Protein AF-A0A803TG29-F1 (afdb_monomer)

Organism: Anolis carolinensis (NCBI:txid28377)

pLDDT: mean 70.06, std 16.22, range [43.47, 90.25]

InterPro domains:
  IPR001239 Proteinase inhibitor I1, Kazal-type, metazoa [PR00290] (35-45)
  IPR001239 Proteinase inhibitor I1, Kazal-type, metazoa [PR00290] (46-57)
  IPR002350 Kazal domain [PF00050] (27-62)
  IPR002350 Kazal domain [PS00282] (35-57)
  IPR002350 Kazal domain [PS51465] (21-69)
  IPR002350 Kazal domain [SM00280] (26-62)
  IPR036058 Kazal domain superfamily [SSF100895] (22-63)
  IPR051597 Bifunctional protease inhibitor [PTHR47729] (8-62)

Radius of gyration: 15.21 Å; Cα contacts (8 Å, |Δi|>4): 51; chains: 1; bounding box: 30×25×48 Å

Sequence (69 aa):
GIDCGCVTTASLRELLAIMDFILQPACEHYHPPACPRNLDPICGTDGVTYANECLLCNENRQVSVYLYI

Nearest PDB structures (foldseek):
  6kbr-assembly1_C  TM=9.507E-01  e=7.931E-03  Homo sapiens
  1r0r-assembly1_I  TM=8.112E-01  e=1.172E-02  Meleagris gallopavo
  2sge-assembly1_I  TM=8.105E-01  e=1.733E-02  Meleagris gallopavo
  1ppf-assembly1_I  TM=8.132E-01  e=3.501E-02  Meleagris gallopavo

Solvent-accessible surface area (backbone atoms only — not comparable to full-atom values): 4765 Å² total; per-residue (Å²): 125,80,68,53,78,79,89,84,71,98,66,82,64,75,77,54,55,78,73,73,77,70,75,69,76,70,46,88,78,50,62,80,96,61,62,82,88,64,82,53,74,41,70,44,96,86,41,46,68,26,56,21,63,52,54,46,37,53,66,73,51,74,68,76,78,78,70,82,125

Mean predicted aligned error: 12.28 Å

Secondary structure (DSSP, 8-state):
----------SSTTTSTTTSS-----GGG--TT--------EE-TTSPEESSHHHHHHHH---------

Structure (mmCIF, N/CA/C/O backbone):
data_AF-A0A803TG29-F1
#
_entry.id   AF-A0A803TG29-F1
#
loop_
_atom_site.group_PDB
_atom_site.id
_atom_site.type_symbol
_atom_site.label_atom_id
_atom_site.label_alt_id
_atom_site.label_comp_id
_atom_site.label_asym_id
_atom_site.label_entity_id
_atom_site.label_seq_id
_atom_site.pdbx_PDB_ins_code
_atom_site.Cartn_x
_atom_site.Cartn_y
_atom_site.Cartn_z
_atom_site.occupancy
_atom_site.B_iso_or_equiv
_atom_site.auth_seq_id
_atom_site.auth_comp_id
_atom_site.auth_asym_id
_atom_site.auth_atom_id
_atom_site.pdbx_PDB_model_num
ATOM 1 N N . GLY A 1 1 ? -15.980 2.524 0.157 1.00 45.38 1 GLY A N 1
ATOM 2 C CA . GLY A 1 1 ? -14.769 1.945 -0.445 1.00 45.38 1 GLY A CA 1
ATOM 3 C C . GLY A 1 1 ? -14.466 0.693 0.338 1.00 45.38 1 GLY A C 1
ATOM 4 O O . GLY A 1 1 ? -15.349 0.233 1.052 1.00 45.38 1 GLY A O 1
ATOM 5 N N . ILE A 1 2 ? -13.270 0.119 0.222 1.00 43.47 2 ILE A N 1
ATOM 6 C CA . ILE A 1 2 ? -12.773 -0.717 1.321 1.00 43.47 2 ILE A CA 1
ATOM 7 C C . ILE A 1 2 ? -12.163 0.279 2.297 1.00 43.47 2 ILE A C 1
ATOM 9 O O . ILE A 1 2 ? -11.088 0.820 2.053 1.00 43.47 2 ILE A O 1
ATOM 13 N N . ASP A 1 3 ? -12.949 0.635 3.302 1.00 49.41 3 ASP A N 1
ATOM 14 C CA . ASP A 1 3 ? -12.612 1.686 4.246 1.00 49.41 3 ASP A CA 1
ATOM 15 C C . ASP A 1 3 ? -11.670 1.071 5.289 1.00 49.41 3 ASP A C 1
ATOM 17 O O . ASP A 1 3 ? -12.033 0.115 5.978 1.00 49.41 3 ASP A O 1
ATOM 21 N N . CYS A 1 4 ? -10.444 1.583 5.380 1.00 57.19 4 CYS A N 1
ATOM 22 C CA . CYS A 1 4 ? -9.520 1.258 6.460 1.00 57.19 4 CYS A CA 1
ATOM 23 C C . CYS A 1 4 ? -10.189 1.568 7.808 1.00 57.19 4 CYS A C 1
ATOM 25 O O . CYS A 1 4 ? -10.420 2.726 8.149 1.00 57.19 4 CYS A O 1
ATOM 27 N N . GLY A 1 5 ? -10.575 0.531 8.552 1.00 53.72 5 GLY A N 1
ATOM 28 C CA . GLY A 1 5 ? -11.351 0.690 9.778 1.00 53.72 5 GLY A CA 1
ATOM 29 C C . GLY A 1 5 ? -10.585 1.453 10.863 1.00 53.72 5 GLY A C 1
ATOM 30 O O . GLY A 1 5 ? -9.493 1.057 11.265 1.00 53.72 5 GLY A O 1
ATOM 31 N N . CYS A 1 6 ? -11.184 2.523 11.388 1.00 51.84 6 CYS A N 1
ATOM 32 C CA . CYS A 1 6 ? -10.680 3.242 12.554 1.00 51.84 6 CYS A CA 1
ATOM 33 C C . CYS A 1 6 ? -10.866 2.365 13.801 1.00 51.84 6 CYS A C 1
ATOM 35 O O . CYS A 1 6 ? -11.992 2.061 14.194 1.00 51.84 6 CYS A O 1
ATOM 37 N N . VAL A 1 7 ? -9.790 1.975 14.476 1.00 56.94 7 VAL A N 1
ATOM 38 C CA . VAL A 1 7 ? -9.897 1.218 15.731 1.00 56.94 7 VAL A CA 1
ATOM 39 C C . VAL A 1 7 ? -10.334 2.198 16.841 1.00 56.94 7 VAL A C 1
ATOM 41 O O . VAL A 1 7 ? -9.512 2.927 17.384 1.00 56.94 7 VAL A O 1
ATOM 44 N 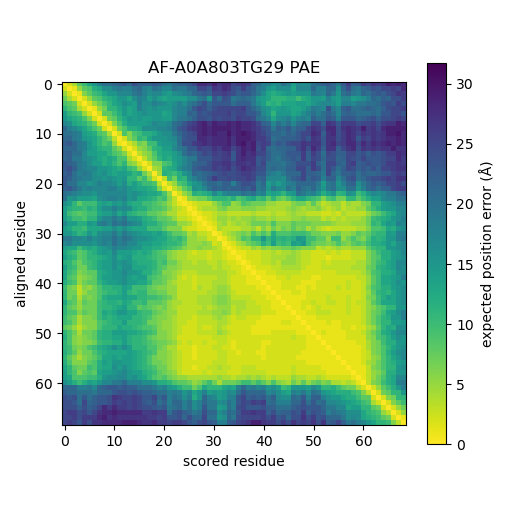N . THR A 1 8 ? -11.623 2.249 17.217 1.00 54.50 8 THR A N 1
ATOM 45 C CA . THR A 1 8 ? -12.222 3.229 18.171 1.00 54.50 8 THR A CA 1
ATOM 46 C C . THR A 1 8 ? -12.675 2.613 19.513 1.00 54.50 8 THR A C 1
ATOM 48 O O . THR A 1 8 ? -13.803 2.161 19.593 1.00 54.50 8 THR A O 1
ATOM 51 N N . THR A 1 9 ? -11.848 2.576 20.570 1.00 51.41 9 THR A N 1
ATOM 52 C CA . THR A 1 9 ? -12.161 2.078 21.949 1.00 51.41 9 THR A CA 1
ATOM 53 C C . THR A 1 9 ? -10.927 2.089 22.888 1.00 51.41 9 THR A C 1
ATOM 55 O O . THR A 1 9 ? -10.395 1.034 23.197 1.00 51.41 9 THR A O 1
ATOM 58 N N . ALA A 1 10 ? -10.442 3.238 23.374 1.00 62.94 10 ALA A N 1
ATOM 59 C CA . ALA A 1 10 ? -9.397 3.325 24.422 1.00 62.94 10 ALA A CA 1
ATOM 60 C C . ALA A 1 10 ? -9.600 2.315 25.597 1.00 62.94 10 ALA A C 1
ATOM 62 O O . ALA A 1 10 ? -10.427 2.562 26.465 1.00 62.94 10 ALA A O 1
ATOM 63 N N . SER A 1 11 ? -8.898 1.166 25.598 1.00 54.00 11 SER A N 1
ATOM 64 C CA . SER A 1 11 ? -8.799 0.141 26.665 1.00 54.00 11 SER A CA 1
ATOM 65 C C . SER A 1 11 ? -7.933 -1.028 26.143 1.00 54.00 11 SER A C 1
ATOM 67 O O . SER A 1 11 ? -8.146 -1.446 25.009 1.00 54.00 11 SER A O 1
ATOM 69 N N . LEU A 1 12 ? -6.927 -1.511 26.900 1.00 52.62 12 LEU A N 1
ATOM 70 C CA . LEU A 1 12 ? -5.857 -2.463 26.468 1.00 52.62 12 LEU A CA 1
ATOM 71 C C . LEU A 1 12 ? -4.909 -1.952 25.353 1.00 52.62 12 LEU A C 1
ATOM 73 O O . LEU A 1 12 ? -4.160 -2.714 24.745 1.00 52.62 12 LEU A O 1
ATOM 77 N N . ARG A 1 13 ? -4.924 -0.643 25.092 1.00 52.22 13 ARG A N 1
ATOM 78 C CA . ARG A 1 13 ? -4.436 -0.032 23.845 1.00 52.22 13 ARG A CA 1
ATOM 79 C C . ARG A 1 13 ? -3.020 0.532 23.810 1.00 52.22 13 ARG A C 1
ATOM 81 O O . ARG A 1 13 ? -2.600 0.942 22.738 1.00 52.22 13 ARG A O 1
ATOM 88 N N . GLU A 1 14 ? -2.264 0.512 24.904 1.00 51.59 14 GLU A N 1
ATOM 89 C CA . GLU A 1 14 ? -0.857 0.966 24.883 1.00 51.59 14 GLU A CA 1
ATOM 90 C C . GLU A 1 14 ? 0.160 -0.189 24.918 1.00 51.59 14 GLU A C 1
ATOM 92 O O . GLU A 1 14 ? 1.277 -0.035 24.440 1.00 51.59 14 GLU A O 1
ATOM 97 N N . LEU A 1 15 ? -0.222 -1.382 25.392 1.00 49.34 15 LEU A N 1
ATOM 98 C CA . LEU A 1 15 ? 0.683 -2.541 25.505 1.00 49.34 15 LEU A CA 1
ATOM 99 C C . LEU A 1 15 ? 0.704 -3.456 24.263 1.00 49.34 15 LEU A C 1
ATOM 101 O O . LEU A 1 15 ? 1.693 -4.142 24.039 1.00 49.34 15 LEU A O 1
ATOM 105 N N . LEU A 1 16 ? -0.343 -3.442 23.427 1.00 47.94 16 LEU A N 1
ATOM 106 C CA . LEU A 1 16 ? -0.380 -4.138 22.123 1.00 47.94 16 LEU A CA 1
ATOM 107 C C . LEU A 1 16 ? 0.093 -3.261 20.953 1.00 47.94 16 LEU A C 1
ATOM 109 O O . LEU A 1 16 ? 0.354 -3.768 19.865 1.00 47.94 16 LEU A O 1
ATOM 113 N N . ALA A 1 17 ? 0.285 -1.957 21.185 1.00 51.38 17 ALA A N 1
ATOM 114 C CA . ALA A 1 17 ? 0.944 -1.058 20.234 1.00 51.38 17 ALA A CA 1
ATOM 115 C C . ALA A 1 17 ? 2.395 -1.491 19.919 1.00 51.38 17 ALA A C 1
ATOM 117 O O . ALA A 1 17 ? 2.986 -1.020 18.952 1.00 51.38 17 ALA A O 1
ATOM 118 N N . ILE A 1 18 ? 2.948 -2.420 20.707 1.00 56.94 18 ILE A N 1
ATOM 119 C CA . ILE A 1 18 ? 4.278 -3.011 20.546 1.00 56.94 18 ILE A CA 1
ATOM 120 C C . ILE A 1 18 ? 4.267 -4.243 19.604 1.00 56.94 18 ILE A C 1
ATOM 122 O O . ILE A 1 18 ? 5.339 -4.753 19.298 1.00 56.94 18 ILE A O 1
ATOM 126 N N . MET A 1 19 ? 3.105 -4.726 19.118 1.00 52.78 19 MET A N 1
ATOM 127 C CA . MET A 1 19 ? 3.037 -5.915 18.235 1.00 52.78 19 MET A CA 1
ATOM 128 C C . MET A 1 19 ? 2.502 -5.696 16.806 1.00 52.78 19 MET A C 1
ATOM 130 O O . MET A 1 19 ? 2.886 -6.489 15.959 1.00 52.78 19 MET A O 1
ATOM 134 N N . ASP A 1 20 ? 1.719 -4.650 16.485 1.00 51.31 20 ASP A N 1
ATOM 135 C CA . ASP A 1 20 ? 1.080 -4.550 15.143 1.00 51.31 20 ASP A CA 1
ATOM 136 C C . ASP A 1 20 ? 1.168 -3.183 14.417 1.00 51.31 20 ASP A C 1
ATOM 138 O O . ASP A 1 20 ? 0.794 -3.092 13.252 1.00 51.31 20 ASP A O 1
ATOM 142 N N . PHE A 1 21 ? 1.708 -2.113 15.022 1.00 46.62 21 PHE A N 1
ATOM 143 C CA . PHE A 1 21 ? 2.025 -0.855 14.296 1.00 46.62 21 PHE A CA 1
ATOM 144 C C . PHE A 1 21 ? 3.499 -0.782 13.830 1.00 46.62 21 PHE A C 1
ATOM 146 O O . PHE A 1 21 ? 3.896 0.147 13.133 1.00 46.62 21 PHE A O 1
ATOM 153 N N . ILE A 1 22 ? 4.331 -1.755 14.225 1.00 49.47 22 ILE A N 1
ATOM 154 C CA . ILE A 1 22 ? 5.802 -1.728 14.085 1.00 49.47 22 ILE A CA 1
ATOM 155 C C . ILE A 1 22 ? 6.319 -2.652 12.970 1.00 49.47 22 ILE A C 1
ATOM 157 O O . ILE A 1 22 ? 7.528 -2.750 12.782 1.00 49.47 22 ILE A O 1
ATOM 161 N N . LEU A 1 23 ? 5.467 -3.297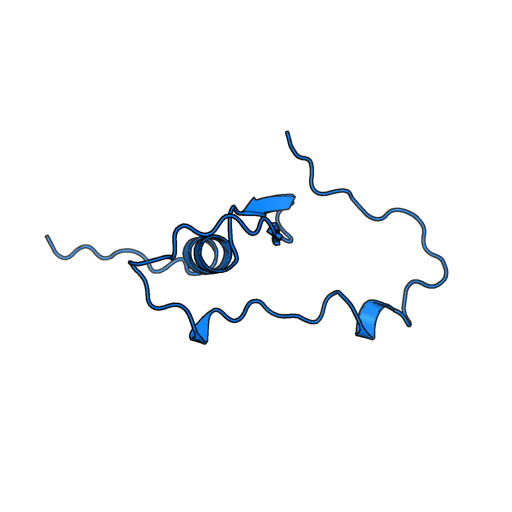 12.164 1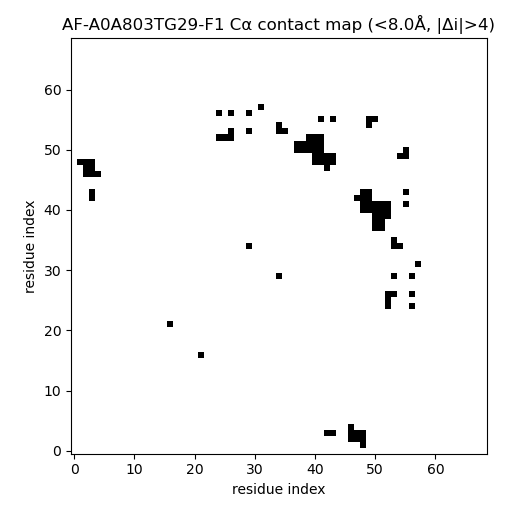.00 58.81 23 LEU A N 1
ATOM 162 C CA . LEU A 1 23 ? 5.976 -3.844 10.904 1.00 58.81 23 LEU A CA 1
ATOM 163 C C . LEU A 1 23 ? 6.015 -2.713 9.877 1.00 58.81 23 LEU A C 1
ATOM 165 O O . LEU A 1 23 ? 5.087 -2.511 9.099 1.00 58.81 23 LEU A O 1
ATOM 169 N N . GLN A 1 24 ? 7.085 -1.919 9.938 1.00 64.88 24 GLN A N 1
ATOM 170 C CA . GLN A 1 24 ? 7.401 -0.978 8.870 1.00 64.88 24 GLN A CA 1
ATOM 171 C C . GLN A 1 24 ? 7.442 -1.754 7.544 1.00 64.88 24 GLN A C 1
ATOM 173 O O . GLN A 1 24 ? 8.012 -2.850 7.512 1.00 64.88 24 GLN A O 1
ATOM 178 N N . PRO A 1 25 ? 6.852 -1.226 6.458 1.00 75.12 25 PRO A N 1
ATOM 179 C CA . PRO A 1 25 ? 6.903 -1.904 5.172 1.00 75.12 25 PRO A CA 1
ATOM 180 C C . PRO A 1 25 ? 8.363 -2.019 4.725 1.00 75.12 25 PRO A C 1
ATOM 182 O O . PRO A 1 25 ? 9.131 -1.058 4.843 1.00 75.12 25 PRO A O 1
ATOM 185 N N . ALA A 1 26 ? 8.755 -3.186 4.211 1.00 82.69 26 ALA A N 1
ATOM 186 C CA . ALA A 1 26 ? 10.127 -3.474 3.798 1.00 82.69 26 ALA A CA 1
ATOM 187 C C . ALA A 1 26 ? 10.462 -2.803 2.452 1.00 82.69 26 ALA A C 1
ATOM 189 O O . ALA A 1 26 ? 10.843 -3.451 1.479 1.00 82.69 26 ALA A O 1
ATOM 190 N N . CYS A 1 27 ? 10.325 -1.477 2.381 1.00 85.62 27 CYS A N 1
ATOM 191 C CA . CYS A 1 27 ? 10.479 -0.704 1.151 1.00 85.62 27 CYS A CA 1
ATOM 192 C C . CYS A 1 27 ? 11.881 -0.785 0.546 1.00 85.62 27 CYS A C 1
ATOM 194 O O . CYS A 1 27 ? 12.034 -0.596 -0.656 1.00 85.62 27 CYS A O 1
ATOM 196 N N . GLU A 1 28 ? 12.894 -1.105 1.350 1.00 83.00 28 GLU A N 1
ATOM 197 C CA . GLU A 1 28 ? 14.264 -1.341 0.883 1.00 83.00 28 GLU A CA 1
ATOM 198 C C . GLU A 1 28 ? 14.391 -2.607 0.023 1.00 83.00 28 GLU A C 1
ATOM 200 O O . GLU A 1 28 ? 15.308 -2.707 -0.790 1.00 83.00 28 GLU A O 1
ATOM 205 N N . HIS A 1 29 ? 13.465 -3.563 0.160 1.00 84.62 29 HIS A N 1
ATOM 206 C CA . HIS A 1 29 ? 13.439 -4.773 -0.660 1.00 84.62 29 HIS A CA 1
ATOM 207 C C . HIS A 1 29 ? 12.881 -4.518 -2.069 1.00 84.62 29 HIS A C 1
ATOM 209 O O . HIS A 1 29 ? 13.116 -5.303 -2.990 1.00 84.62 29 HIS A O 1
ATOM 215 N N . TYR A 1 30 ? 12.166 -3.406 -2.256 1.00 84.50 30 TYR A N 1
ATOM 216 C CA . TYR A 1 30 ? 11.514 -3.067 -3.511 1.00 84.50 30 TYR A CA 1
ATOM 217 C C . TYR A 1 30 ? 12.342 -2.095 -4.335 1.00 84.50 30 TYR A C 1
ATOM 219 O O . TYR A 1 30 ? 12.669 -0.989 -3.909 1.00 84.50 30 TYR A O 1
ATOM 227 N N . HIS A 1 31 ? 12.650 -2.506 -5.564 1.00 81.25 31 HIS A N 1
ATOM 228 C CA . HIS A 1 31 ? 13.405 -1.696 -6.507 1.00 81.25 31 HIS A CA 1
ATOM 229 C C . HIS A 1 31 ? 12.475 -1.198 -7.627 1.00 81.25 31 HIS A C 1
ATOM 231 O O . HIS A 1 31 ? 12.240 -1.921 -8.602 1.00 81.25 31 HIS A O 1
ATOM 237 N N . PRO A 1 32 ? 11.909 0.021 -7.513 1.00 74.06 32 PRO A N 1
ATOM 238 C CA . PRO A 1 32 ? 11.086 0.586 -8.577 1.00 74.06 32 PRO A CA 1
ATOM 239 C C . PRO A 1 32 ? 11.886 0.702 -9.890 1.00 74.06 32 PRO A C 1
ATOM 241 O O . PRO A 1 32 ? 13.115 0.816 -9.859 1.00 74.06 32 PRO A O 1
ATOM 244 N N . PRO A 1 33 ? 11.216 0.677 -11.059 1.00 74.88 33 PRO A N 1
ATOM 245 C CA . PRO A 1 33 ? 9.766 0.805 -11.257 1.00 74.88 33 PRO A CA 1
ATOM 246 C C . PRO A 1 33 ? 8.991 -0.524 -11.206 1.00 74.88 33 PRO A C 1
ATOM 248 O O . PRO A 1 33 ? 7.796 -0.548 -11.493 1.00 74.88 33 PRO A O 1
ATOM 251 N N . ALA A 1 34 ? 9.656 -1.642 -10.906 1.00 82.50 34 ALA A N 1
ATOM 252 C CA . ALA A 1 34 ? 9.035 -2.957 -10.955 1.00 82.50 34 ALA A CA 1
ATOM 253 C C . ALA A 1 34 ? 8.485 -3.364 -9.582 1.00 82.50 34 ALA A C 1
ATOM 255 O O . ALA A 1 34 ? 9.242 -3.538 -8.631 1.00 82.50 34 ALA A O 1
ATOM 256 N N . CYS A 1 35 ? 7.172 -3.584 -9.515 1.00 88.81 35 CYS A N 1
ATOM 257 C CA . CYS A 1 35 ? 6.527 -4.263 -8.397 1.00 88.81 35 CYS A CA 1
ATOM 258 C C . CYS A 1 35 ? 6.045 -5.655 -8.819 1.00 88.81 35 CYS A C 1
ATOM 260 O O . CYS A 1 35 ? 5.556 -5.821 -9.946 1.00 88.81 35 CYS A O 1
ATOM 262 N N . PRO A 1 36 ? 6.147 -6.663 -7.936 1.00 89.06 36 PRO A N 1
ATOM 263 C CA . PRO A 1 36 ? 5.500 -7.943 -8.167 1.00 89.06 36 PRO A CA 1
ATOM 264 C C . PRO A 1 36 ? 3.976 -7.764 -8.267 1.00 89.06 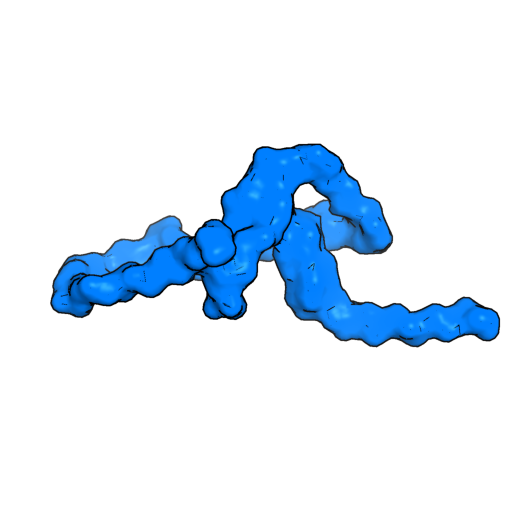36 PRO A C 1
ATOM 266 O O . PRO A 1 36 ? 3.388 -6.823 -7.733 1.00 89.06 36 PRO A O 1
ATOM 269 N N . ARG A 1 37 ? 3.332 -8.665 -9.018 1.00 88.75 37 ARG A N 1
ATOM 270 C CA . ARG A 1 37 ? 1.874 -8.662 -9.253 1.00 88.75 37 ARG A CA 1
ATOM 271 C C . ARG A 1 37 ? 1.111 -9.551 -8.267 1.00 88.75 37 ARG A C 1
ATOM 273 O O . ARG A 1 37 ? -0.015 -9.950 -8.550 1.00 88.75 37 ARG A O 1
ATOM 280 N N . ASN A 1 38 ? 1.735 -9.903 -7.146 1.00 90.25 38 ASN A N 1
ATOM 281 C CA . ASN A 1 38 ? 1.050 -10.547 -6.033 1.00 90.25 38 ASN A CA 1
ATOM 282 C C . ASN A 1 38 ? 0.013 -9.585 -5.445 1.00 90.25 38 ASN A C 1
ATOM 284 O O . ASN A 1 38 ? 0.233 -8.372 -5.395 1.00 90.25 38 ASN A O 1
ATOM 288 N N . LEU A 1 39 ? -1.121 -10.144 -5.037 1.00 89.12 39 LEU A N 1
ATOM 289 C CA . LEU A 1 39 ? -2.211 -9.409 -4.417 1.00 89.12 39 LEU A CA 1
ATOM 290 C C . LEU A 1 39 ? -2.214 -9.740 -2.926 1.00 89.12 39 LEU A C 1
ATOM 292 O O . LEU A 1 39 ? -2.808 -10.733 -2.521 1.00 89.12 39 LEU A O 1
ATOM 296 N N . ASP A 1 40 ? -1.552 -8.893 -2.148 1.00 87.00 40 ASP A N 1
ATOM 297 C CA . ASP A 1 40 ? -1.419 -9.002 -0.695 1.00 87.00 40 ASP A CA 1
ATOM 298 C C . ASP A 1 40 ? -1.821 -7.651 -0.082 1.00 87.00 40 ASP A C 1
ATOM 300 O O . ASP A 1 40 ? -0.961 -6.811 0.190 1.00 87.00 40 ASP A O 1
ATOM 304 N N . PRO A 1 41 ? -3.132 -7.370 0.037 1.00 87.44 41 PRO A N 1
ATOM 305 C CA . PRO A 1 41 ? -3.622 -6.026 0.300 1.00 87.44 41 PRO A CA 1
ATOM 306 C C . PRO A 1 41 ? -3.272 -5.532 1.709 1.00 87.44 41 PRO A C 1
ATOM 308 O O . P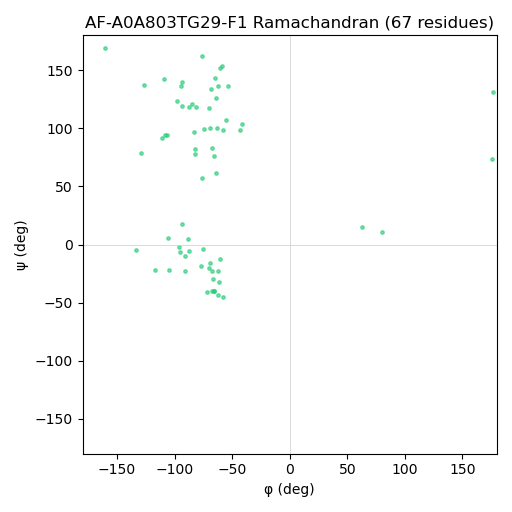RO A 1 41 ? -3.494 -6.234 2.695 1.00 87.44 41 PRO A O 1
ATOM 311 N N . ILE A 1 42 ? -2.782 -4.294 1.806 1.00 84.38 42 ILE A N 1
ATOM 312 C CA . ILE A 1 42 ? -2.362 -3.652 3.060 1.00 84.38 42 ILE A CA 1
ATOM 313 C C . ILE A 1 42 ? -3.068 -2.308 3.197 1.00 84.38 42 ILE A C 1
ATOM 315 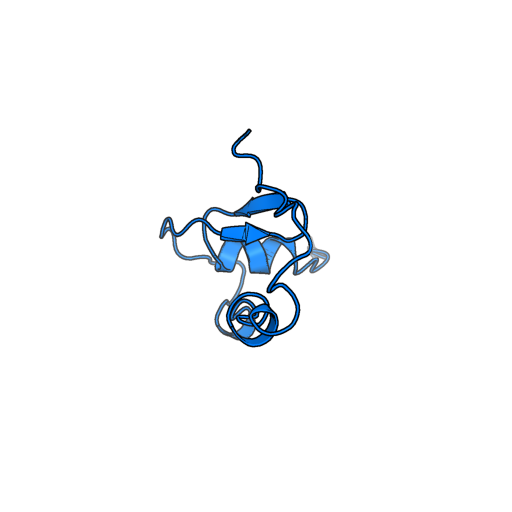O O . ILE A 1 42 ? -3.170 -1.547 2.238 1.00 84.38 42 ILE A O 1
ATOM 319 N N . CYS A 1 43 ? -3.543 -2.007 4.401 1.00 81.88 43 CYS A N 1
ATOM 320 C CA . CYS A 1 43 ? -4.104 -0.704 4.724 1.00 81.88 43 CYS A CA 1
ATOM 321 C C . CYS A 1 43 ? -2.982 0.268 5.120 1.00 81.88 43 CYS A C 1
ATOM 323 O O . CYS A 1 43 ? -2.240 0.012 6.070 1.00 81.88 43 CYS A O 1
ATOM 325 N N . GLY A 1 44 ? -2.859 1.374 4.389 1.00 76.62 44 GLY A N 1
ATOM 326 C CA . GLY A 1 44 ? -1.983 2.481 4.739 1.00 76.62 44 GLY A CA 1
ATOM 327 C C . GLY A 1 44 ? -2.560 3.340 5.863 1.00 76.6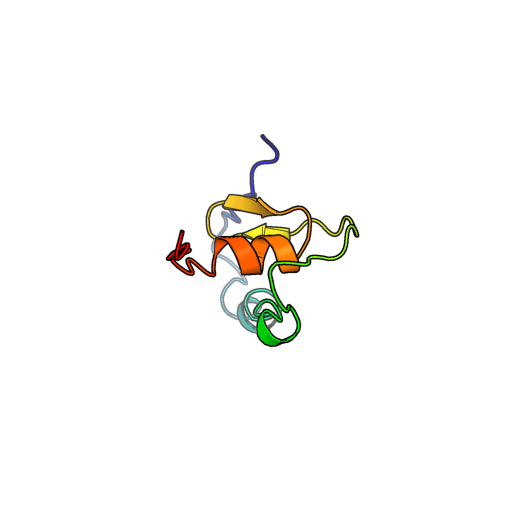2 44 GLY A C 1
ATOM 328 O O . GLY A 1 44 ? -3.754 3.324 6.165 1.00 76.62 44 GLY A O 1
ATOM 329 N N . THR A 1 45 ? -1.695 4.129 6.493 1.00 76.75 45 THR A N 1
ATOM 330 C CA . THR A 1 45 ? -2.088 5.081 7.545 1.00 76.75 45 THR A CA 1
ATOM 331 C C . THR A 1 45 ? -2.902 6.263 7.012 1.00 76.75 45 THR A C 1
ATOM 333 O O . THR A 1 45 ? -3.568 6.953 7.779 1.00 76.75 45 THR A O 1
ATOM 336 N N . ASP A 1 46 ? -2.874 6.469 5.698 1.00 79.75 46 ASP A N 1
ATOM 337 C CA . ASP A 1 46 ? -3.717 7.383 4.928 1.00 79.75 46 ASP A CA 1
ATOM 338 C C . ASP A 1 46 ? -5.150 6.861 4.724 1.00 79.75 46 ASP A C 1
ATOM 340 O O . ASP A 1 46 ? -5.999 7.560 4.171 1.00 79.75 46 ASP A O 1
ATOM 344 N N . GLY A 1 47 ? -5.432 5.638 5.177 1.00 80.38 47 GLY A N 1
ATOM 345 C CA . GLY A 1 47 ? -6.724 4.992 5.021 1.00 80.38 47 GLY A CA 1
ATOM 346 C C . GLY A 1 47 ? -6.944 4.376 3.637 1.00 80.38 47 GLY A C 1
ATOM 347 O O . GLY A 1 47 ? -8.069 3.976 3.326 1.00 80.38 47 GLY A O 1
ATOM 348 N N . VAL A 1 48 ? -5.898 4.285 2.809 1.00 84.12 48 VAL A N 1
ATOM 349 C CA . VAL A 1 48 ? -5.948 3.680 1.475 1.00 84.12 48 VAL A CA 1
ATOM 350 C C . VAL A 1 48 ? -5.517 2.218 1.552 1.00 84.12 48 VAL A C 1
ATOM 352 O O . VAL A 1 48 ? -4.534 1.872 2.200 1.00 84.12 48 VAL A O 1
ATOM 355 N N . THR A 1 49 ? -6.245 1.332 0.870 1.00 85.19 49 THR A N 1
ATOM 356 C CA . THR A 1 49 ? -5.812 -0.063 0.701 1.00 85.19 49 THR A CA 1
ATOM 357 C C . THR A 1 49 ? -4.924 -0.179 -0.536 1.00 85.19 49 THR A C 1
ATOM 359 O O . THR A 1 49 ? -5.377 0.060 -1.655 1.00 85.19 49 THR A O 1
ATOM 362 N N . TYR A 1 50 ? -3.674 -0.582 -0.342 1.00 87.00 50 TYR A N 1
ATOM 363 C CA . TYR A 1 50 ? -2.696 -0.845 -1.393 1.00 87.00 50 TYR A CA 1
ATOM 364 C C . TYR A 1 50 ? -2.724 -2.326 -1.764 1.00 87.00 50 TYR A C 1
ATOM 366 O O . TYR A 1 50 ? -2.837 -3.170 -0.883 1.00 87.00 50 TYR A O 1
ATOM 374 N N . ALA A 1 51 ? -2.614 -2.665 -3.052 1.00 90.12 51 ALA A N 1
ATOM 375 C CA . ALA A 1 51 ? -2.741 -4.055 -3.511 1.00 90.12 51 ALA A CA 1
ATOM 376 C C . ALA A 1 51 ? -1.565 -4.966 -3.099 1.00 90.12 51 ALA A C 1
ATOM 378 O O . ALA A 1 51 ? -1.726 -6.183 -3.090 1.00 90.12 51 ALA A O 1
ATOM 379 N N . ASN A 1 52 ? -0.407 -4.389 -2.765 1.00 88.50 52 ASN A N 1
ATOM 380 C CA . ASN A 1 52 ? 0.717 -5.055 -2.104 1.00 88.50 52 ASN A CA 1
ATOM 381 C C . ASN A 1 52 ? 1.651 -4.024 -1.448 1.00 88.50 52 ASN A C 1
ATOM 383 O O . ASN A 1 52 ? 1.531 -2.820 -1.697 1.00 88.50 52 ASN A O 1
ATOM 387 N N . GLU A 1 53 ? 2.596 -4.491 -0.624 1.00 88.06 53 GLU A N 1
ATOM 388 C CA . GLU A 1 53 ? 3.557 -3.613 0.064 1.00 88.06 53 GLU A CA 1
ATOM 389 C C . GLU A 1 53 ? 4.456 -2.828 -0.897 1.00 88.06 53 GLU A C 1
ATOM 391 O O . GLU A 1 53 ? 4.780 -1.680 -0.609 1.00 88.06 53 GLU A O 1
ATOM 396 N N . CYS A 1 54 ? 4.799 -3.381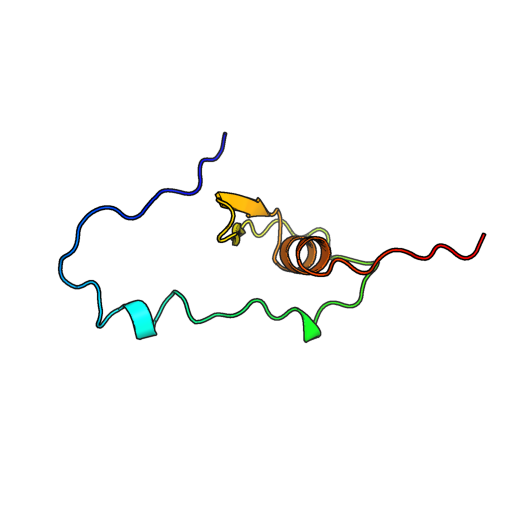 -2.065 1.00 90.19 54 CYS A N 1
ATOM 397 C CA . CYS A 1 54 ? 5.585 -2.656 -3.063 1.00 90.19 54 CYS A CA 1
ATOM 398 C C . CYS A 1 54 ? 4.853 -1.410 -3.562 1.00 90.19 54 CYS A C 1
ATOM 400 O O . CYS A 1 54 ? 5.457 -0.347 -3.673 1.00 90.19 54 CYS A O 1
ATOM 402 N N . LEU A 1 55 ? 3.550 -1.522 -3.835 1.00 89.25 55 LEU A N 1
ATOM 403 C CA . LEU A 1 55 ? 2.727 -0.398 -4.277 1.00 89.25 55 LEU A CA 1
ATOM 404 C C . LEU A 1 55 ? 2.566 0.648 -3.173 1.00 89.25 55 LEU A C 1
ATOM 406 O O . LEU A 1 55 ? 2.690 1.834 -3.454 1.00 89.25 55 LEU A O 1
ATOM 410 N N . LEU A 1 56 ? 2.392 0.219 -1.921 1.00 88.31 56 LEU A N 1
ATOM 411 C CA . LEU A 1 56 ? 2.424 1.120 -0.765 1.00 88.31 56 LEU A CA 1
ATOM 412 C C . LEU A 1 56 ? 3.761 1.868 -0.676 1.00 88.31 56 LEU A C 1
ATOM 414 O O . LEU A 1 56 ? 3.793 3.081 -0.475 1.00 88.31 56 LEU A O 1
ATOM 418 N N . CYS A 1 57 ? 4.877 1.163 -0.851 1.00 88.69 57 CYS A N 1
ATOM 419 C CA . CYS A 1 57 ? 6.205 1.762 -0.850 1.00 88.69 57 CYS A CA 1
ATOM 420 C C . CYS A 1 57 ? 6.415 2.708 -2.031 1.00 88.69 57 CYS A C 1
ATOM 422 O O . CYS A 1 57 ? 7.008 3.763 -1.851 1.00 88.69 57 CYS A O 1
ATOM 424 N N . ASN A 1 58 ? 5.928 2.363 -3.221 1.00 87.94 58 ASN A N 1
ATOM 425 C CA . ASN A 1 58 ? 6.064 3.185 -4.418 1.00 87.94 58 ASN A CA 1
ATOM 426 C C . ASN A 1 58 ? 5.292 4.506 -4.300 1.00 87.94 58 ASN A C 1
ATOM 428 O O . ASN A 1 58 ? 5.814 5.543 -4.688 1.00 87.94 58 ASN A O 1
ATOM 432 N N . GLU A 1 59 ? 4.090 4.478 -3.725 1.00 87.44 59 GLU A N 1
ATOM 433 C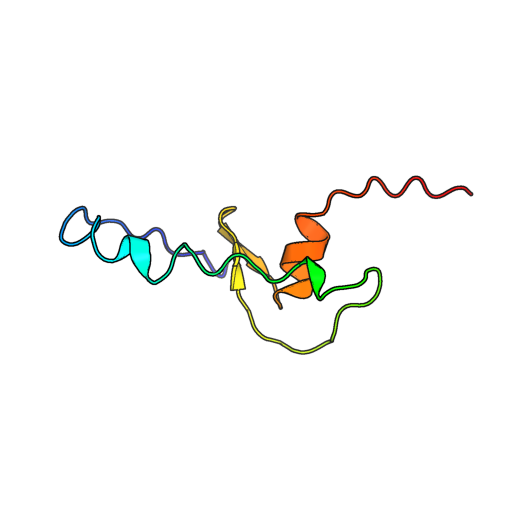 CA . GLU A 1 59 ? 3.268 5.676 -3.501 1.00 87.44 59 GLU A CA 1
ATOM 434 C C . GLU A 1 59 ? 3.845 6.563 -2.384 1.00 87.44 59 GLU A C 1
ATOM 436 O O . GLU A 1 59 ? 3.951 7.781 -2.535 1.00 87.44 59 GLU A O 1
ATOM 441 N N . ASN A 1 60 ? 4.328 5.961 -1.289 1.00 83.00 60 ASN A N 1
ATOM 442 C CA . ASN A 1 60 ? 5.026 6.698 -0.227 1.00 83.00 60 ASN A CA 1
ATOM 443 C C . ASN A 1 60 ? 6.370 7.276 -0.694 1.00 83.00 60 ASN A C 1
ATOM 445 O O . ASN A 1 60 ? 6.818 8.321 -0.211 1.00 83.00 60 ASN A O 1
ATOM 449 N N . ARG A 1 61 ? 7.028 6.615 -1.650 1.00 77.94 61 ARG A N 1
ATOM 450 C CA . ARG A 1 61 ? 8.251 7.091 -2.289 1.00 77.94 61 ARG A CA 1
ATOM 451 C C . ARG A 1 61 ? 7.859 8.080 -3.381 1.00 77.94 61 ARG A C 1
ATOM 453 O O . ARG A 1 61 ? 7.918 7.766 -4.563 1.00 77.94 61 ARG A O 1
ATOM 460 N N . GLN A 1 62 ? 7.527 9.306 -2.981 1.00 62.31 62 GLN A N 1
ATOM 461 C CA . GLN A 1 62 ? 7.428 10.463 -3.877 1.00 62.31 62 GLN A CA 1
ATOM 462 C C . GLN A 1 62 ? 8.806 10.790 -4.487 1.00 62.31 62 GLN A C 1
ATOM 464 O O . GLN A 1 62 ? 9.374 11.858 -4.262 1.00 62.31 62 GLN A O 1
ATOM 469 N N . VAL A 1 63 ? 9.403 9.867 -5.246 1.00 58.03 63 VAL A N 1
ATOM 470 C CA . VAL A 1 63 ? 10.474 10.220 -6.164 1.00 58.03 63 VAL A CA 1
ATOM 471 C C . VAL A 1 63 ? 9.772 11.028 -7.230 1.00 58.03 63 VAL A C 1
ATOM 473 O O . VAL A 1 63 ? 9.102 10.466 -8.094 1.00 58.03 63 VAL A O 1
ATOM 476 N N . SER A 1 64 ? 9.897 12.352 -7.129 1.00 46.03 64 SER A N 1
ATOM 477 C CA . SER A 1 64 ? 9.723 13.254 -8.254 1.00 46.03 64 SER A CA 1
ATOM 478 C C . SER A 1 64 ? 10.397 12.583 -9.432 1.00 46.03 64 SER A C 1
ATOM 480 O O . SER A 1 64 ? 11.628 12.511 -9.485 1.00 46.03 64 SER A O 1
ATOM 482 N N . VAL A 1 65 ? 9.594 12.014 -10.329 1.00 55.16 65 VAL A N 1
ATOM 483 C CA . VAL A 1 65 ? 10.092 11.531 -11.598 1.00 55.16 65 VAL A CA 1
ATOM 484 C C . VAL A 1 65 ? 10.488 12.807 -12.329 1.00 55.16 65 VAL A C 1
ATOM 486 O O . VAL A 1 65 ? 9.715 13.377 -13.089 1.00 55.16 65 VAL A O 1
ATOM 489 N N . TYR A 1 66 ? 11.693 13.305 -12.046 1.00 54.38 66 TYR A N 1
ATOM 490 C CA . TYR A 1 66 ? 12.437 14.135 -12.969 1.00 54.38 66 TYR A CA 1
ATOM 491 C C . TYR A 1 66 ? 12.758 13.201 -14.135 1.00 54.38 66 TYR A C 1
ATOM 493 O O . TYR A 1 66 ? 13.842 12.631 -14.239 1.00 54.38 66 TYR A O 1
ATOM 501 N N . LEU A 1 67 ? 11.733 12.958 -14.956 1.00 57.75 67 LEU A N 1
ATOM 502 C CA . LEU A 1 67 ? 11.867 12.457 -16.306 1.00 57.75 67 LEU A CA 1
ATOM 503 C C . LEU A 1 67 ? 12.739 13.495 -17.008 1.00 57.75 67 LEU A C 1
ATOM 505 O O . LEU A 1 67 ? 12.264 14.562 -17.392 1.00 57.75 67 LEU A O 1
ATOM 509 N N . TYR A 1 68 ? 14.032 13.202 -17.116 1.00 50.38 68 TYR A N 1
ATOM 510 C CA . TYR A 1 68 ? 14.828 13.752 -18.197 1.00 50.38 68 TYR A CA 1
ATOM 511 C C . TYR A 1 68 ? 14.217 13.197 -19.487 1.00 50.38 68 TYR A C 1
ATOM 513 O O . TYR A 1 68 ? 14.386 12.016 -19.798 1.00 50.38 68 TYR A O 1
ATOM 521 N N . ILE A 1 69 ? 13.410 14.036 -20.143 1.00 58.97 69 ILE A N 1
ATOM 522 C CA . ILE A 1 69 ? 13.053 13.903 -21.560 1.00 58.97 69 ILE A CA 1
ATOM 523 C C . ILE A 1 69 ? 14.294 14.255 -22.378 1.00 58.97 69 ILE A C 1
ATOM 525 O O . ILE A 1 69 ? 14.953 15.260 -22.018 1.00 58.97 69 ILE A O 1
#

Foldseek 3Di:
DQFQDDPDDPDPPPPCCVPPPPPDQPLVVADPPDDDPQQDWDQDPVRDIDRDSNRVSVVVPPPVPPPPD